Protein AF-A0A915CU91-F1 (afdb_monomer_lite)

Radius of gyration: 27.72 Å; chains: 1; bounding box: 57×70×73 Å

InterPro domains:
  IPR010480 Pepsin inhibitor-3-like repeated domain [PF06394] (15-76)
  IPR010480 Pepsin inhibitor-3-like repeated domain [PF06394] (116-147)
  IPR038412 Pepsin inhibitor-3 domain superfamily [G3DSA:3.30.1120.50] (15-126)
  IPR051901 Protease Inhibitor I33 [PTHR37969] (17-149)

Sequence (152 aa):
MKCLITAFIATVFLLVIGGNVGCVVSENSPGNASLFINSHFTKYLSEDEQSELEQYKQDLAKFKTEVKTFLEQRQKQALEARQQGRPNSFGGRANGPAEPTEVDNKTSAPLKQPQQPKKPSFCSEKATTQYVFDGCSVQGDNVYIGNNLSAN

pLDDT: mean 71.82, std 17.66, range [34.75, 92.5]

Secondary structure (DSSP, 8-state):
----------------------EEEEEEETTEEEEEETTEEEEEPPHHHHHHHHHHHHHHHHHHHHHHHHHHHHHHHHHHHHHHT----------------------PPP-PPPPPPPPPTT--HHHH-EEEETTEEEETTEEEETTEEEE-

Organism: NCBI:txid166011

Foldseek 3Di:
DDDDPPPPPPPPPQPQPPDPFWWDWDDPDVVWIFIDTSNHTDGIDDPVLVVLVVVLVVVVVVLVVLQVVLVVVVVVVVVVVVVVPDDPDDDDDDDDDDDDDDDDDDPPPPSDRRDRDDDGPVIDPLQRDWRDDDQWIDGNPFIGGNHDTDGD

Structure (mmCIF, N/CA/C/O backbone):
data_AF-A0A915CU91-F1
#
_entry.id   AF-A0A915CU91-F1
#
loop_
_atom_site.group_PDB
_atom_site.id
_atom_site.type_symbol
_atom_site.label_atom_id
_atom_site.label_alt_id
_atom_site.label_comp_id
_atom_site.label_asym_id
_atom_site.label_entity_id
_atom_site.label_seq_id
_atom_site.pdbx_PDB_ins_code
_atom_site.Cartn_x
_atom_site.Cartn_y
_atom_site.Cartn_z
_atom_site.occupancy
_atom_site.B_iso_or_equiv
_atom_site.auth_seq_id
_atom_site.auth_comp_id
_atom_site.auth_asym_id
_atom_site.auth_atom_id
_atom_site.pdbx_PDB_model_num
ATOM 1 N N . MET A 1 1 ? 24.762 -53.521 -27.006 1.00 37.50 1 MET A N 1
ATOM 2 C CA . MET A 1 1 ? 24.902 -52.814 -25.715 1.00 37.50 1 MET A CA 1
ATOM 3 C C . MET A 1 1 ? 23.614 -52.032 -25.506 1.00 37.50 1 MET A C 1
ATOM 5 O O . MET A 1 1 ? 23.269 -51.240 -26.369 1.00 37.50 1 MET A O 1
ATOM 9 N N . LYS A 1 2 ? 22.813 -52.4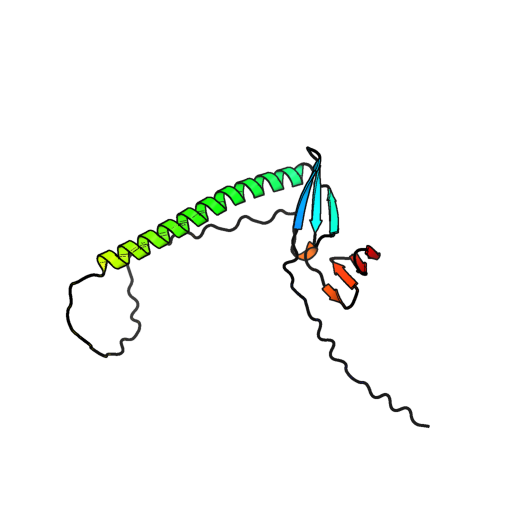06 -24.504 1.00 34.75 2 LYS A N 1
ATOM 10 C CA . LYS A 1 2 ? 21.429 -51.939 -24.313 1.00 34.75 2 LYS A CA 1
ATOM 11 C C . LYS A 1 2 ? 21.434 -50.693 -23.420 1.00 34.75 2 LYS A C 1
ATOM 13 O O . LYS A 1 2 ? 21.934 -50.769 -22.304 1.00 34.75 2 LYS A O 1
ATOM 18 N N . CYS A 1 3 ? 20.904 -49.579 -23.926 1.00 36.28 3 CYS A N 1
ATOM 19 C CA . CYS A 1 3 ? 20.651 -48.357 -23.164 1.00 36.28 3 CYS A CA 1
ATOM 20 C C . CYS A 1 3 ? 19.594 -48.628 -22.089 1.00 36.28 3 CYS A C 1
ATOM 22 O O . CYS A 1 3 ? 18.459 -48.964 -22.423 1.00 36.28 3 CYS A O 1
ATOM 24 N N . LEU A 1 4 ? 19.953 -48.451 -20.818 1.00 37.91 4 LEU A N 1
ATOM 25 C CA . LEU A 1 4 ? 18.984 -48.320 -19.736 1.00 37.91 4 LEU A CA 1
ATOM 26 C C . LEU A 1 4 ? 18.905 -46.832 -19.382 1.00 37.91 4 LEU A C 1
ATOM 28 O O . LEU A 1 4 ? 19.783 -46.293 -18.713 1.00 37.91 4 LEU A O 1
ATOM 32 N N . ILE A 1 5 ? 17.882 -46.156 -19.901 1.00 49.72 5 ILE A N 1
ATOM 33 C CA . ILE A 1 5 ? 17.529 -44.795 -19.493 1.00 49.72 5 ILE A CA 1
ATOM 34 C C . ILE A 1 5 ? 16.716 -44.946 -18.211 1.00 49.72 5 ILE A C 1
ATOM 36 O O . ILE A 1 5 ? 15.508 -45.174 -18.245 1.00 49.72 5 ILE A O 1
ATOM 40 N N . THR A 1 6 ? 17.393 -44.885 -17.069 1.00 46.97 6 THR A N 1
ATOM 41 C CA . THR A 1 6 ? 16.731 -44.801 -15.768 1.00 46.97 6 THR A CA 1
ATOM 42 C C . THR A 1 6 ? 16.224 -43.371 -15.610 1.00 46.97 6 THR A C 1
ATOM 44 O O . THR A 1 6 ? 16.966 -42.478 -15.205 1.00 46.97 6 THR A O 1
ATOM 47 N N . ALA A 1 7 ? 14.971 -43.132 -15.994 1.00 49.69 7 ALA A N 1
ATOM 48 C CA . ALA A 1 7 ? 14.297 -41.865 -15.755 1.00 49.69 7 ALA A CA 1
ATOM 49 C C . ALA A 1 7 ? 14.036 -41.714 -14.247 1.00 49.69 7 ALA A C 1
ATOM 51 O O . ALA A 1 7 ? 13.039 -42.202 -13.720 1.00 49.69 7 ALA A O 1
ATOM 52 N N . PHE A 1 8 ? 14.957 -41.056 -13.542 1.00 46.25 8 PHE A N 1
ATOM 53 C CA . PHE A 1 8 ? 14.667 -40.493 -12.230 1.00 46.25 8 PHE A CA 1
ATOM 54 C C . PHE A 1 8 ? 13.718 -39.316 -12.446 1.00 46.25 8 PHE A C 1
ATOM 56 O O . PHE A 1 8 ? 14.123 -38.245 -12.894 1.00 46.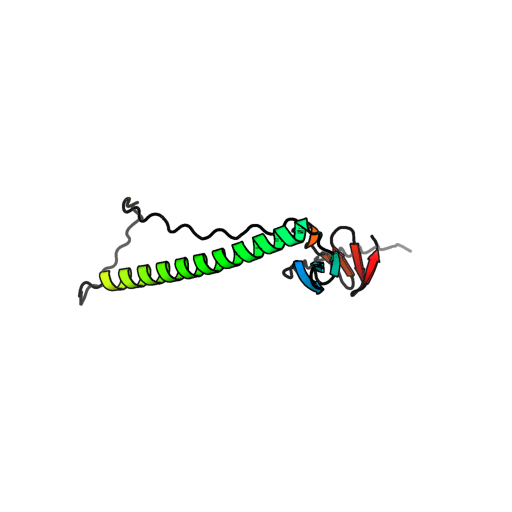25 8 PHE A O 1
ATOM 63 N N . ILE A 1 9 ? 12.437 -39.537 -12.157 1.00 53.31 9 ILE A N 1
ATOM 64 C CA . ILE A 1 9 ? 11.453 -38.467 -12.018 1.00 53.31 9 ILE A CA 1
ATOM 65 C C . ILE A 1 9 ? 11.857 -37.689 -10.763 1.00 53.31 9 ILE A C 1
ATOM 67 O O . ILE A 1 9 ? 11.468 -38.023 -9.646 1.00 53.31 9 ILE A O 1
ATOM 71 N N . ALA A 1 10 ? 12.725 -36.695 -10.940 1.00 46.91 10 ALA A N 1
ATOM 72 C CA . ALA A 1 10 ? 12.997 -35.701 -9.922 1.00 46.91 10 ALA A CA 1
ATOM 73 C C . ALA A 1 10 ? 11.752 -34.818 -9.831 1.00 46.91 10 ALA A C 1
ATOM 75 O O . ALA A 1 10 ? 11.535 -33.931 -10.655 1.00 46.91 10 ALA A O 1
ATOM 76 N N . THR A 1 11 ? 10.893 -35.110 -8.860 1.00 54.31 11 THR A N 1
ATOM 77 C CA . THR A 1 11 ? 9.807 -34.219 -8.463 1.00 54.31 11 THR A CA 1
ATOM 78 C C . THR A 1 11 ? 10.446 -32.927 -7.962 1.00 54.31 11 THR A C 1
ATOM 80 O O . THR A 1 11 ? 10.886 -32.844 -6.816 1.00 54.31 11 THR A O 1
ATOM 83 N N . VAL A 1 12 ? 10.563 -31.939 -8.849 1.00 54.12 12 VAL A N 1
ATOM 84 C CA . VAL A 1 12 ? 11.009 -30.588 -8.513 1.00 54.12 12 VAL A CA 1
ATOM 85 C C . VAL A 1 12 ? 9.951 -29.995 -7.589 1.00 54.12 12 VAL A C 1
ATOM 87 O O . VAL A 1 12 ? 8.898 -29.540 -8.031 1.00 54.12 12 VAL A O 1
ATOM 90 N N . PHE A 1 13 ? 10.208 -30.046 -6.283 1.00 48.62 13 PHE A N 1
ATOM 91 C CA . PHE A 1 13 ? 9.491 -29.230 -5.317 1.00 48.62 13 PHE A CA 1
ATOM 92 C C . PHE A 1 13 ? 9.866 -27.776 -5.603 1.00 48.62 13 PHE A C 1
ATOM 94 O O . PHE A 1 13 ? 10.921 -27.304 -5.186 1.00 48.62 13 PHE A O 1
ATOM 101 N N . LEU A 1 14 ? 9.012 -27.072 -6.347 1.00 47.53 14 LEU A N 1
ATOM 102 C CA . LEU A 1 14 ? 9.052 -25.617 -6.398 1.00 47.53 14 LEU A CA 1
ATOM 103 C C . LEU A 1 14 ? 8.737 -25.121 -4.988 1.00 47.53 14 LEU A C 1
ATOM 105 O O . LEU A 1 14 ? 7.578 -25.057 -4.576 1.00 47.53 14 LEU A O 1
ATOM 109 N N . LEU A 1 15 ? 9.783 -24.813 -4.226 1.00 48.72 15 LEU A N 1
ATOM 110 C CA . LEU A 1 15 ? 9.651 -24.017 -3.021 1.00 48.72 15 LEU A CA 1
ATOM 111 C C . LEU A 1 15 ? 9.260 -22.617 -3.483 1.00 48.72 15 LEU A C 1
ATOM 113 O O . LEU A 1 15 ? 10.108 -21.785 -3.791 1.00 48.72 15 LEU A O 1
ATOM 117 N N . VAL A 1 16 ? 7.954 -22.364 -3.561 1.00 48.88 16 VAL A N 1
ATOM 118 C CA . VAL A 1 16 ? 7.434 -21.001 -3.596 1.00 48.88 16 VAL A CA 1
ATOM 119 C C . VAL A 1 16 ? 7.795 -20.401 -2.242 1.00 48.88 16 VAL A C 1
ATOM 121 O O . VAL A 1 16 ? 7.054 -20.530 -1.268 1.00 48.88 16 VAL A O 1
ATOM 124 N N . ILE A 1 17 ? 8.987 -19.809 -2.151 1.00 52.00 17 ILE A N 1
ATOM 125 C CA . ILE A 1 17 ? 9.377 -18.978 -1.019 1.00 52.00 17 ILE A CA 1
ATOM 126 C C . ILE A 1 17 ? 8.515 -17.723 -1.137 1.00 52.00 17 ILE A C 1
ATOM 128 O O . ILE A 1 17 ? 8.901 -16.724 -1.734 1.00 52.00 17 ILE A O 1
ATOM 132 N N . GLY A 1 18 ? 7.296 -17.819 -0.608 1.00 46.62 18 GLY A N 1
ATOM 133 C CA . GLY A 1 18 ? 6.361 -16.718 -0.444 1.00 46.62 18 GLY A CA 1
ATOM 134 C C . GLY A 1 18 ? 6.859 -15.774 0.642 1.00 46.62 18 GLY A C 1
ATOM 135 O O . GLY A 1 18 ? 6.243 -15.649 1.698 1.00 46.62 18 GLY A O 1
ATOM 136 N N . GLY A 1 19 ? 8.003 -15.129 0.412 1.00 49.66 19 GLY A N 1
ATOM 137 C CA . GLY A 1 19 ? 8.308 -13.883 1.099 1.00 49.66 19 GLY A CA 1
ATOM 138 C C . GLY A 1 19 ? 7.219 -12.877 0.738 1.00 49.66 19 GLY A C 1
ATOM 139 O O . GLY A 1 19 ? 6.722 -12.894 -0.386 1.00 49.66 19 GLY A O 1
ATOM 140 N N . ASN A 1 20 ? 6.807 -12.029 1.684 1.00 51.88 20 ASN A N 1
ATOM 141 C CA . ASN A 1 20 ? 5.905 -10.915 1.392 1.00 51.88 20 ASN A CA 1
ATOM 142 C C . ASN A 1 20 ? 6.603 -9.959 0.414 1.00 51.88 20 ASN A C 1
ATOM 144 O O . ASN A 1 20 ? 7.297 -9.024 0.804 1.00 51.88 20 ASN A O 1
ATOM 148 N N . VAL A 1 21 ? 6.437 -10.260 -0.863 1.00 66.25 21 VAL A N 1
ATOM 149 C CA . VAL A 1 21 ? 6.814 -9.466 -2.015 1.00 66.25 21 VAL A CA 1
ATOM 150 C C . VAL A 1 21 ? 5.969 -8.197 -2.014 1.00 66.25 21 VAL A C 1
ATOM 152 O O . VAL A 1 21 ? 4.738 -8.247 -2.001 1.00 66.25 21 VAL A O 1
ATOM 155 N N . GLY A 1 22 ? 6.631 -7.048 -1.910 1.00 73.75 22 GLY A N 1
ATOM 156 C CA . GLY A 1 22 ? 5.993 -5.768 -1.625 1.00 73.75 22 GLY A CA 1
ATOM 157 C C . GLY A 1 22 ? 6.447 -4.669 -2.571 1.00 73.75 22 GLY A C 1
ATOM 158 O O . GLY A 1 22 ? 7.532 -4.730 -3.155 1.00 73.75 22 GLY A O 1
ATOM 159 N N . CYS A 1 23 ? 5.606 -3.645 -2.693 1.00 85.69 23 CYS A N 1
ATOM 160 C CA . CYS A 1 23 ? 5.962 -2.404 -3.363 1.00 85.69 23 CYS A CA 1
ATOM 161 C C . CYS A 1 23 ? 6.471 -1.402 -2.331 1.00 85.69 23 CYS A C 1
ATOM 163 O O . CYS A 1 23 ? 5.811 -1.150 -1.321 1.00 85.69 23 CYS A O 1
ATOM 165 N N . VAL A 1 24 ? 7.623 -0.810 -2.606 1.00 87.50 24 VAL A N 1
ATOM 166 C CA . VAL A 1 24 ? 8.229 0.242 -1.798 1.00 87.50 24 VAL A CA 1
ATOM 167 C C . VAL A 1 24 ? 8.329 1.484 -2.663 1.00 87.50 24 VAL A C 1
ATOM 169 O O . VAL A 1 24 ? 8.859 1.439 -3.771 1.00 87.50 24 VAL A O 1
ATOM 172 N N . VAL A 1 25 ? 7.809 2.597 -2.158 1.00 89.31 25 VAL A N 1
ATOM 173 C CA . VAL A 1 25 ? 7.971 3.900 -2.798 1.00 89.31 25 VAL A CA 1
ATOM 174 C C . VAL A 1 25 ? 9.046 4.673 -2.048 1.00 89.31 25 VAL A C 1
ATOM 176 O O . VAL A 1 25 ? 8.953 4.822 -0.832 1.00 89.31 25 VAL A O 1
ATOM 179 N N . SER A 1 26 ? 10.056 5.150 -2.772 1.00 88.12 26 SER A N 1
ATOM 180 C CA . SER A 1 26 ? 11.121 6.000 -2.236 1.00 88.12 26 SER A CA 1
ATOM 181 C C . SER A 1 26 ? 11.091 7.360 -2.918 1.00 88.12 26 SER A C 1
ATOM 183 O O . SER A 1 26 ? 11.178 7.446 -4.143 1.00 88.12 26 SER A O 1
ATOM 185 N N . GLU A 1 27 ? 10.986 8.428 -2.136 1.00 86.38 27 GLU A N 1
ATOM 186 C CA . GLU A 1 27 ? 11.104 9.803 -2.623 1.00 86.38 27 GLU A CA 1
ATOM 187 C C . GLU A 1 27 ? 12.592 10.147 -2.755 1.00 86.38 27 GLU A C 1
ATOM 189 O O . GLU A 1 27 ? 13.295 10.318 -1.762 1.00 86.38 27 GLU A O 1
ATOM 194 N N . ASN A 1 28 ? 13.093 10.200 -3.991 1.00 78.44 28 ASN A N 1
ATOM 195 C CA . ASN A 1 28 ? 14.510 10.469 -4.260 1.00 78.44 28 ASN A CA 1
ATOM 196 C C . ASN A 1 28 ? 14.782 11.968 -4.460 1.00 78.44 28 ASN A C 1
ATOM 198 O O . ASN A 1 28 ? 15.912 12.431 -4.315 1.00 78.44 28 ASN A O 1
ATOM 202 N N . SER A 1 29 ? 13.760 12.740 -4.827 1.00 74.31 29 SER A N 1
ATOM 203 C CA . SER A 1 29 ? 13.819 14.193 -4.997 1.00 74.31 29 SER A CA 1
ATOM 204 C C . SER A 1 29 ? 12.422 14.792 -4.815 1.00 74.31 29 SER A C 1
ATOM 206 O O . SER A 1 29 ? 11.435 14.084 -5.029 1.00 74.31 29 SER A O 1
ATOM 208 N N . PRO A 1 30 ? 12.304 16.077 -4.435 1.00 72.62 30 PRO A N 1
ATOM 209 C CA . PRO A 1 30 ? 11.008 16.742 -4.335 1.00 72.62 30 PRO A CA 1
ATOM 210 C C . PRO A 1 30 ? 10.277 16.672 -5.684 1.00 72.62 30 PRO A C 1
ATOM 212 O O . PRO A 1 30 ? 10.790 17.145 -6.695 1.00 72.62 30 PRO A O 1
ATOM 215 N N . GLY A 1 31 ? 9.104 16.032 -5.698 1.00 69.88 31 GLY A N 1
ATOM 216 C CA . GLY A 1 31 ? 8.300 15.801 -6.906 1.00 69.88 31 GLY A CA 1
ATOM 217 C C . GLY A 1 31 ? 8.680 14.566 -7.736 1.00 69.88 31 GLY A C 1
ATOM 218 O O . GLY A 1 31 ? 8.086 14.343 -8.788 1.00 69.88 31 GLY A O 1
ATOM 219 N N . ASN A 1 32 ? 9.644 13.745 -7.296 1.00 80.62 32 ASN A N 1
ATOM 220 C CA . ASN A 1 32 ? 9.997 12.501 -7.981 1.00 80.62 32 ASN A CA 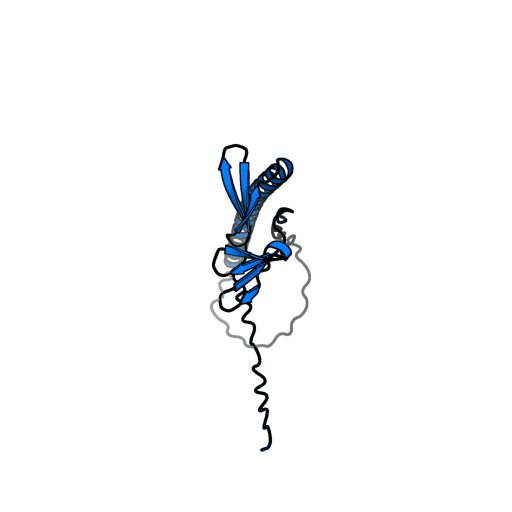1
ATOM 221 C C . ASN A 1 32 ? 10.116 11.314 -7.010 1.00 80.62 32 ASN A C 1
ATOM 223 O O . ASN A 1 32 ? 11.130 11.114 -6.328 1.00 80.62 32 ASN A O 1
ATOM 227 N N . ALA A 1 33 ? 9.061 10.501 -6.996 1.00 86.75 33 ALA A N 1
ATOM 228 C CA . ALA A 1 33 ? 9.002 9.249 -6.262 1.00 86.75 33 ALA A CA 1
ATOM 229 C C . ALA A 1 33 ? 9.309 8.055 -7.183 1.00 86.75 33 ALA A C 1
ATOM 231 O O . ALA A 1 33 ? 8.823 7.958 -8.307 1.00 86.75 33 ALA A O 1
ATOM 232 N N . SER A 1 34 ? 10.131 7.126 -6.702 1.00 89.75 34 SER A N 1
ATOM 233 C CA . SER A 1 34 ? 10.538 5.907 -7.406 1.00 89.75 34 SER A CA 1
ATOM 234 C C . SER A 1 34 ? 9.835 4.689 -6.825 1.00 89.75 34 SER A C 1
ATOM 236 O O . SER A 1 34 ? 9.827 4.494 -5.608 1.00 89.75 34 SER A O 1
ATOM 238 N N . LEU A 1 35 ? 9.270 3.865 -7.704 1.00 88.94 35 LEU A N 1
ATOM 239 C CA . LEU A 1 35 ? 8.609 2.616 -7.356 1.00 88.94 35 LEU A CA 1
ATOM 240 C C . LEU A 1 35 ? 9.594 1.453 -7.460 1.00 88.94 35 LEU A C 1
ATOM 242 O O . LEU A 1 35 ? 10.156 1.181 -8.526 1.00 88.94 35 LEU A O 1
ATOM 246 N N . PHE A 1 36 ? 9.738 0.737 -6.353 1.00 86.94 36 PHE A N 1
ATOM 247 C CA . PHE A 1 36 ? 10.482 -0.505 -6.259 1.00 86.94 36 PHE A CA 1
ATOM 248 C C . PHE A 1 36 ? 9.514 -1.645 -5.989 1.00 86.94 36 PHE A C 1
ATOM 250 O O . PHE A 1 36 ? 8.716 -1.574 -5.056 1.00 86.94 36 PHE A O 1
ATOM 257 N N . ILE A 1 37 ? 9.594 -2.710 -6.773 1.00 85.88 37 ILE A N 1
ATOM 258 C CA . ILE A 1 37 ? 8.803 -3.918 -6.558 1.00 85.88 37 ILE A CA 1
ATOM 259 C C . ILE A 1 37 ? 9.792 -5.054 -6.353 1.00 85.88 37 ILE A C 1
ATOM 261 O O . ILE A 1 37 ? 10.665 -5.262 -7.190 1.00 85.88 37 ILE A O 1
ATOM 265 N N . ASN A 1 38 ? 9.701 -5.751 -5.220 1.00 79.38 38 ASN A N 1
ATOM 266 C CA . ASN A 1 38 ? 10.636 -6.826 -4.850 1.00 79.38 38 ASN A CA 1
ATOM 267 C C . ASN A 1 38 ? 12.105 -6.385 -4.872 1.00 79.38 38 ASN A C 1
ATOM 269 O O . ASN A 1 38 ? 12.985 -7.125 -5.295 1.00 79.38 38 ASN A O 1
ATOM 273 N N . SER A 1 39 ? 12.359 -5.156 -4.413 1.00 78.69 39 SER A N 1
ATOM 274 C CA . SER A 1 39 ? 13.683 -4.513 -4.401 1.00 78.69 39 SER A CA 1
ATOM 275 C C . SER A 1 39 ? 14.252 -4.155 -5.781 1.00 78.69 39 SER A C 1
ATOM 277 O O . SER A 1 39 ? 15.381 -3.672 -5.859 1.00 78.69 39 SER A O 1
ATOM 279 N N . HIS A 1 40 ? 13.479 -4.308 -6.860 1.00 79.06 40 HIS A N 1
ATOM 280 C CA . HIS A 1 40 ? 13.861 -3.866 -8.198 1.00 79.06 40 HIS A CA 1
ATOM 281 C C . HIS A 1 40 ? 13.201 -2.538 -8.549 1.00 79.06 40 HIS A C 1
ATOM 283 O O . HIS A 1 40 ? 11.985 -2.376 -8.415 1.00 79.06 40 HIS A O 1
ATOM 289 N N . PHE A 1 41 ? 14.005 -1.587 -9.031 1.00 85.38 41 PHE A N 1
ATOM 290 C CA . PHE A 1 41 ? 13.478 -0.355 -9.605 1.00 85.38 41 PHE A CA 1
ATOM 291 C C . PHE A 1 41 ? 12.590 -0.702 -10.800 1.00 85.38 41 PHE A C 1
ATOM 293 O O . PHE A 1 41 ? 13.027 -1.381 -11.726 1.00 85.38 41 PHE A O 1
ATOM 300 N N . THR A 1 42 ? 11.342 -0.247 -10.756 1.00 83.44 42 THR A N 1
ATOM 301 C CA . THR A 1 42 ? 10.371 -0.483 -11.826 1.00 83.44 42 THR A CA 1
ATOM 302 C C . THR A 1 42 ? 10.212 0.766 -12.679 1.00 83.44 42 THR A C 1
ATOM 304 O O . THR A 1 42 ? 10.402 0.718 -13.890 1.00 83.44 42 THR A O 1
ATOM 307 N N . LYS A 1 43 ? 9.864 1.893 -12.051 1.00 87.62 43 LYS A N 1
ATOM 308 C CA . LYS A 1 43 ? 9.659 3.173 -12.733 1.00 87.62 43 LYS A CA 1
ATOM 309 C C . LYS A 1 43 ? 9.624 4.341 -11.751 1.00 87.62 43 LYS A C 1
ATOM 311 O O . LYS A 1 43 ? 9.513 4.148 -10.540 1.00 87.62 43 LYS A O 1
ATOM 316 N N . TYR A 1 44 ? 9.639 5.551 -12.296 1.00 89.12 44 TYR A N 1
ATOM 317 C CA . TYR A 1 44 ? 9.221 6.754 -11.583 1.00 89.12 44 TYR A CA 1
ATOM 318 C C . TYR A 1 44 ? 7.692 6.872 -11.591 1.00 89.12 44 TYR A C 1
ATOM 320 O O . TYR A 1 44 ? 7.040 6.478 -12.560 1.00 89.12 44 TYR A O 1
ATOM 328 N N . LEU A 1 45 ? 7.128 7.381 -10.499 1.00 88.25 45 LEU A N 1
ATOM 329 C CA . LEU A 1 45 ? 5.696 7.628 -10.352 1.00 88.25 45 LEU A CA 1
ATOM 330 C C . LEU A 1 45 ? 5.323 8.926 -11.068 1.00 88.25 45 LEU A C 1
ATOM 332 O O . LEU A 1 45 ? 5.945 9.968 -10.845 1.00 88.25 45 LEU A O 1
ATOM 336 N N . SER A 1 46 ? 4.294 8.853 -11.907 1.00 89.19 46 SER A N 1
ATOM 337 C CA . SER A 1 46 ? 3.679 10.033 -12.529 1.00 89.19 46 SER A CA 1
ATOM 338 C C . SER A 1 46 ? 2.948 10.901 -11.496 1.00 89.19 46 SER A C 1
ATOM 340 O O . SER A 1 46 ? 2.687 10.450 -10.383 1.00 89.19 46 SER A O 1
ATOM 342 N N . GLU A 1 47 ? 2.606 12.144 -11.845 1.00 87.88 47 GLU A N 1
ATOM 343 C CA . GLU A 1 47 ? 1.882 13.057 -10.941 1.00 87.88 47 GLU A CA 1
ATOM 344 C C . GLU A 1 47 ? 0.546 12.466 -10.456 1.00 87.88 47 GLU A C 1
ATOM 346 O O . GLU A 1 47 ? 0.221 12.562 -9.271 1.00 87.88 47 GLU A O 1
ATOM 351 N N . ASP A 1 48 ? -0.177 11.769 -11.338 1.00 88.38 48 ASP A N 1
ATOM 352 C CA . ASP A 1 48 ? -1.426 11.081 -10.995 1.00 88.38 48 ASP A CA 1
ATOM 353 C C . ASP A 1 48 ? -1.191 9.984 -9.944 1.00 88.38 48 ASP A C 1
ATOM 355 O O . ASP A 1 48 ? -1.894 9.906 -8.936 1.00 88.38 48 ASP A O 1
ATOM 359 N N . GLU A 1 49 ? -0.144 9.176 -10.120 1.00 88.19 49 GLU A N 1
ATOM 360 C CA . GLU A 1 49 ? 0.206 8.104 -9.181 1.00 88.19 49 GLU A CA 1
ATOM 361 C C . GLU A 1 49 ? 0.750 8.639 -7.850 1.00 88.19 49 GLU A C 1
ATOM 363 O O . GLU A 1 49 ? 0.541 8.030 -6.799 1.00 88.19 49 GLU A O 1
ATOM 368 N N . GLN A 1 50 ? 1.429 9.789 -7.872 1.00 88.31 50 GLN A N 1
ATOM 369 C CA . GLN A 1 50 ? 1.834 10.497 -6.658 1.00 88.31 50 GLN A CA 1
ATOM 370 C C . GLN A 1 50 ? 0.604 10.999 -5.887 1.00 88.31 50 GLN A C 1
ATOM 372 O O . GLN A 1 50 ? 0.551 10.867 -4.665 1.00 88.31 50 GLN A O 1
ATOM 377 N N . SER A 1 51 ? -0.420 11.492 -6.588 1.00 89.31 51 SER A N 1
ATOM 378 C CA . SER A 1 51 ? -1.695 11.884 -5.978 1.00 89.31 51 SER A CA 1
ATOM 379 C C . SER A 1 51 ? -2.433 10.683 -5.370 1.00 89.31 51 SER A C 1
ATOM 381 O O . SER A 1 51 ? -2.897 10.757 -4.229 1.00 89.31 51 SER A O 1
ATOM 383 N N . GLU A 1 52 ? -2.474 9.539 -6.069 1.00 89.88 52 GLU A N 1
ATOM 384 C CA . GLU A 1 52 ? -3.014 8.284 -5.517 1.00 89.88 52 GLU A CA 1
ATOM 385 C C . GLU A 1 52 ? -2.267 7.848 -4.247 1.00 89.88 52 GLU A C 1
ATOM 387 O O . GLU A 1 52 ? -2.883 7.401 -3.274 1.00 89.88 52 GLU A O 1
ATOM 392 N N . LEU A 1 53 ? -0.938 7.996 -4.226 1.00 88.56 53 LEU A N 1
ATOM 393 C CA . LEU A 1 53 ? -0.122 7.669 -3.061 1.00 88.56 53 LEU A CA 1
ATOM 394 C C . LEU A 1 53 ? -0.445 8.570 -1.863 1.00 88.56 53 LEU A C 1
ATOM 396 O O . LEU A 1 53 ? -0.554 8.069 -0.742 1.00 88.56 53 LEU A O 1
ATOM 400 N N . GLU A 1 54 ? -0.622 9.872 -2.077 1.00 89.44 54 GLU A N 1
ATOM 401 C CA . GLU A 1 54 ? -0.999 10.803 -1.009 1.00 89.44 54 GLU A CA 1
ATOM 402 C C . GLU A 1 54 ? -2.390 10.496 -0.444 1.00 89.44 54 GLU A C 1
ATOM 404 O O . GLU A 1 54 ? -2.576 10.478 0.777 1.00 89.44 54 GLU A O 1
ATOM 409 N N . GLN A 1 55 ? -3.354 10.154 -1.301 1.00 90.81 55 GLN A N 1
ATOM 410 C CA . GLN A 1 55 ? -4.673 9.696 -0.856 1.00 90.81 55 GLN A CA 1
ATOM 411 C C . GLN A 1 55 ? -4.558 8.426 -0.005 1.00 90.81 55 GLN A C 1
ATOM 413 O O . GLN A 1 55 ? -5.098 8.357 1.101 1.00 90.81 55 GLN A O 1
ATOM 418 N N . TYR A 1 56 ? -3.769 7.453 -0.460 1.00 89.88 56 TYR A N 1
ATOM 419 C CA . TYR A 1 56 ? -3.532 6.222 0.286 1.00 89.88 56 TYR A CA 1
ATOM 420 C C . TYR A 1 56 ? -2.843 6.473 1.641 1.00 89.88 56 TYR A C 1
ATOM 422 O O . TYR A 1 56 ? -3.222 5.868 2.648 1.00 89.88 56 TYR A O 1
ATOM 430 N N . LYS A 1 57 ? -1.878 7.404 1.718 1.00 89.62 57 LYS A N 1
ATOM 431 C CA . LYS A 1 57 ? -1.244 7.828 2.983 1.00 89.62 57 LYS A CA 1
ATOM 432 C C . LYS A 1 57 ? -2.281 8.404 3.959 1.00 89.62 57 LYS A C 1
ATOM 434 O O . LYS A 1 57 ? -2.269 8.049 5.142 1.00 89.62 57 LYS A O 1
ATOM 439 N N . GLN A 1 58 ? -3.192 9.252 3.479 1.00 91.81 58 GLN A N 1
ATOM 440 C CA . GLN A 1 58 ? -4.262 9.826 4.303 1.00 91.81 58 GLN A CA 1
ATOM 441 C C . GLN A 1 58 ? -5.234 8.757 4.808 1.00 91.81 58 GLN A C 1
ATOM 443 O O . GLN A 1 58 ? -5.585 8.741 5.991 1.00 91.81 58 GLN A O 1
ATOM 448 N N . ASP A 1 59 ? -5.637 7.833 3.942 1.00 90.25 59 ASP A N 1
ATOM 449 C CA . ASP A 1 59 ? -6.554 6.760 4.314 1.00 90.25 59 ASP A CA 1
ATOM 450 C C . ASP A 1 59 ? -5.911 5.767 5.286 1.00 90.25 59 ASP A C 1
ATOM 452 O O . ASP A 1 59 ? -6.571 5.301 6.214 1.00 90.25 59 ASP A O 1
ATOM 456 N N . LEU A 1 60 ? -4.601 5.521 5.184 1.00 89.38 60 LEU A N 1
ATOM 457 C CA . LEU A 1 60 ? -3.860 4.762 6.193 1.00 89.38 60 LEU A CA 1
ATOM 458 C C . LEU A 1 60 ? -3.842 5.455 7.559 1.00 89.38 60 LEU A C 1
ATOM 460 O O . LEU A 1 60 ? -3.933 4.779 8.586 1.00 89.38 60 LEU A O 1
ATOM 464 N N . ALA A 1 61 ? -3.715 6.783 7.601 1.00 91.56 61 ALA A N 1
ATOM 465 C CA . ALA A 1 61 ? -3.749 7.532 8.857 1.00 91.56 61 ALA A CA 1
ATOM 466 C C . ALA A 1 61 ? -5.129 7.440 9.530 1.00 91.56 61 ALA A C 1
ATOM 468 O O . ALA A 1 61 ? -5.217 7.189 10.738 1.00 91.56 61 ALA A O 1
ATOM 469 N N . LYS A 1 62 ? -6.205 7.564 8.741 1.00 92.25 62 LYS A N 1
ATOM 470 C CA . LYS A 1 62 ? -7.581 7.357 9.215 1.00 92.25 62 LYS A CA 1
ATOM 471 C C . LYS A 1 62 ? -7.777 5.927 9.707 1.00 92.25 62 LYS A C 1
ATOM 473 O O . LYS A 1 62 ? -8.155 5.732 10.857 1.00 92.25 62 LYS A O 1
ATOM 478 N N . PHE A 1 63 ? -7.400 4.938 8.899 1.00 91.94 63 PHE A N 1
ATOM 479 C CA . PHE A 1 63 ? -7.531 3.521 9.231 1.00 91.94 63 PHE A CA 1
ATOM 480 C C . PHE A 1 63 ? -6.808 3.155 10.533 1.00 91.94 63 PHE A C 1
ATOM 482 O O . PHE A 1 63 ? -7.394 2.525 11.408 1.00 91.94 63 PHE A O 1
ATOM 489 N N . LYS A 1 64 ? -5.555 3.594 10.724 1.00 90.44 64 LYS A N 1
ATOM 490 C CA . LYS A 1 64 ? -4.809 3.366 11.979 1.00 90.44 64 LYS A CA 1
ATOM 491 C C . LYS A 1 64 ? -5.540 3.938 13.193 1.00 90.44 64 LYS A C 1
ATOM 493 O O . LYS A 1 64 ? -5.547 3.318 14.257 1.00 90.44 64 LYS A O 1
ATOM 498 N N . THR A 1 65 ? -6.148 5.108 13.028 1.00 92.50 65 THR A N 1
ATOM 499 C CA . THR A 1 65 ? -6.917 5.772 14.084 1.00 92.50 65 THR A CA 1
ATOM 500 C C . THR A 1 65 ? -8.196 4.994 14.389 1.00 92.50 65 THR A C 1
ATOM 502 O O . THR A 1 65 ? -8.442 4.667 15.547 1.00 92.50 65 THR A O 1
ATOM 505 N N . GLU A 1 66 ? -8.953 4.601 13.364 1.00 90.38 66 GLU A N 1
ATOM 506 C CA . GLU A 1 66 ? -10.168 3.792 13.509 1.00 90.38 66 GLU A CA 1
ATOM 507 C C . GLU A 1 66 ? -9.887 2.425 14.146 1.00 90.38 66 GLU A C 1
ATOM 509 O O . GLU A 1 66 ? -10.611 2.012 15.050 1.00 90.38 66 GLU A O 1
ATOM 514 N N . VAL A 1 67 ? -8.806 1.745 13.746 1.00 91.75 67 VAL A N 1
ATOM 515 C CA . VAL A 1 67 ? -8.357 0.484 14.360 1.00 91.75 67 VAL A CA 1
ATOM 516 C C . VAL A 1 67 ? -8.053 0.683 15.838 1.00 91.75 67 VAL A C 1
ATOM 518 O O . VAL A 1 67 ? -8.505 -0.108 16.666 1.00 91.75 67 VAL A O 1
ATOM 521 N N . LYS A 1 68 ? -7.323 1.745 16.195 1.00 91.62 68 LYS A N 1
ATOM 522 C CA . LYS A 1 68 ? -7.011 2.043 17.595 1.00 91.62 68 LYS A CA 1
ATOM 523 C C . LYS A 1 68 ? -8.289 2.264 18.407 1.00 91.62 68 LYS A C 1
ATOM 525 O O . LYS A 1 68 ? -8.464 1.630 19.445 1.00 91.62 68 LYS A O 1
ATOM 530 N N . THR A 1 69 ? -9.210 3.089 17.910 1.00 92.12 69 THR A N 1
ATOM 531 C CA . THR A 1 69 ? -10.494 3.351 18.574 1.00 92.12 69 THR A CA 1
ATOM 532 C C . THR A 1 69 ? -11.345 2.087 18.699 1.00 92.12 69 THR A C 1
ATOM 534 O O . THR A 1 69 ? -11.916 1.835 19.760 1.00 92.12 69 THR A O 1
ATOM 537 N N . PHE A 1 70 ? -11.394 1.254 17.657 1.00 91.06 70 PHE A N 1
ATOM 538 C CA . PHE A 1 70 ? -12.113 -0.020 17.669 1.00 91.06 70 PHE A CA 1
ATOM 539 C C . PHE A 1 70 ? -11.556 -0.980 18.731 1.00 91.06 70 PHE A C 1
ATOM 541 O O . PHE A 1 70 ? -12.322 -1.596 19.476 1.00 91.06 70 PHE A O 1
ATOM 548 N N . LEU A 1 71 ? -10.227 -1.088 18.839 1.00 90.69 71 LEU A N 1
ATOM 549 C CA . LEU A 1 71 ? -9.571 -1.922 19.847 1.00 90.69 71 LEU A CA 1
ATOM 550 C C . LEU A 1 71 ? -9.824 -1.403 21.269 1.00 90.69 71 LEU A C 1
ATOM 552 O O . LEU A 1 71 ? -10.139 -2.197 22.154 1.00 90.69 71 LEU A O 1
ATOM 556 N N . GLU A 1 72 ? -9.760 -0.090 21.490 1.00 90.44 72 GLU A N 1
ATOM 557 C CA . GLU A 1 72 ? -10.063 0.521 22.791 1.00 90.44 72 GLU A CA 1
ATOM 558 C C . GLU A 1 72 ? -11.528 0.304 23.204 1.00 90.44 72 GLU A C 1
ATOM 560 O O . GLU A 1 72 ? -11.807 -0.037 24.355 1.00 90.44 72 GLU A O 1
ATOM 565 N N . GLN A 1 73 ? -12.478 0.447 22.275 1.00 89.75 73 GLN A N 1
ATOM 566 C CA . GLN A 1 73 ? -13.898 0.185 22.535 1.00 89.75 73 GLN A CA 1
ATOM 567 C C . GLN A 1 73 ? -14.150 -1.285 22.882 1.00 89.75 73 GLN A C 1
ATOM 569 O O . GLN A 1 73 ? -14.832 -1.577 23.866 1.00 89.75 73 GLN A O 1
ATOM 574 N N . ARG A 1 74 ? -13.547 -2.214 22.130 1.00 88.31 74 ARG A N 1
ATOM 575 C CA . ARG A 1 74 ? -13.589 -3.657 22.419 1.00 88.31 74 ARG A CA 1
ATOM 576 C C . ARG A 1 74 ? -13.048 -3.976 23.813 1.00 88.31 74 ARG A C 1
ATOM 578 O O . ARG A 1 74 ? -13.642 -4.778 24.531 1.00 88.31 74 ARG A O 1
ATOM 585 N N . GLN A 1 75 ? -11.944 -3.344 24.210 1.00 88.81 75 GLN A N 1
ATOM 586 C CA . GLN A 1 75 ? -11.353 -3.530 25.536 1.00 88.81 75 GLN A CA 1
ATOM 587 C C . GLN A 1 75 ? -12.260 -3.004 26.656 1.00 88.81 75 GLN A C 1
ATOM 589 O O . GLN A 1 75 ? -12.453 -3.701 27.653 1.00 88.81 75 GLN A O 1
ATOM 594 N N . LYS A 1 76 ? -12.858 -1.816 26.490 1.00 89.19 76 LYS A N 1
ATOM 595 C CA . LYS A 1 76 ? -13.792 -1.237 27.473 1.00 89.19 76 LYS A CA 1
ATOM 596 C C . LYS A 1 76 ? -15.042 -2.095 27.649 1.00 89.19 76 LYS A C 1
ATOM 598 O O . LYS A 1 76 ? -15.381 -2.424 28.780 1.00 89.19 76 LYS A O 1
ATOM 603 N N . GLN A 1 77 ? -15.651 -2.552 26.554 1.00 86.31 77 GLN A N 1
ATOM 604 C CA . GLN A 1 77 ? -16.808 -3.455 26.604 1.00 86.31 77 GLN A CA 1
ATOM 605 C C . GLN A 1 77 ? -16.482 -4.768 27.330 1.00 86.31 77 GLN A C 1
ATOM 607 O O . GLN A 1 77 ? -17.267 -5.239 28.151 1.00 86.31 77 GLN A O 1
ATOM 612 N N . ALA A 1 78 ? -15.300 -5.346 27.082 1.00 85.00 78 ALA A N 1
ATOM 613 C CA . ALA A 1 78 ? -14.858 -6.552 27.780 1.00 85.00 78 ALA A CA 1
ATOM 614 C C . ALA A 1 78 ? -14.636 -6.316 29.286 1.00 85.00 78 ALA A C 1
ATOM 616 O O . ALA A 1 78 ? -14.899 -7.204 30.099 1.00 85.00 78 ALA A O 1
ATOM 617 N N . LEU A 1 79 ? -14.163 -5.127 29.672 1.00 85.19 79 LEU A N 1
ATOM 618 C CA . LEU A 1 79 ? -13.988 -4.747 31.072 1.00 85.19 79 LEU A CA 1
ATOM 619 C C . LEU A 1 79 ? -15.335 -4.514 31.773 1.00 85.19 79 LEU A C 1
ATOM 621 O O . LEU A 1 79 ? -15.537 -5.012 32.878 1.00 85.19 79 LEU A O 1
ATOM 625 N N . GLU A 1 80 ? -16.262 -3.806 31.133 1.00 84.12 80 GLU A N 1
ATOM 626 C CA . GLU A 1 80 ? -17.607 -3.538 31.657 1.00 84.12 80 GLU A CA 1
ATOM 627 C C . GLU A 1 80 ? -18.409 -4.833 31.836 1.00 84.12 80 GLU A C 1
ATOM 629 O O . GLU A 1 80 ? -19.008 -5.044 32.891 1.00 84.12 80 GLU A O 1
ATOM 634 N N . ALA A 1 81 ? -18.331 -5.760 30.874 1.00 79.19 81 ALA A N 1
ATOM 635 C CA . ALA A 1 81 ? -18.942 -7.084 30.991 1.00 79.19 81 ALA A CA 1
ATOM 636 C C . ALA A 1 81 ? -18.393 -7.882 32.191 1.00 79.19 81 ALA A C 1
ATOM 638 O O . ALA A 1 81 ? -19.140 -8.584 32.871 1.00 79.19 81 ALA A O 1
ATOM 639 N N . ARG A 1 82 ? -17.097 -7.739 32.511 1.00 74.56 82 ARG A N 1
ATOM 640 C CA . ARG A 1 82 ? -16.488 -8.353 33.707 1.00 74.56 82 ARG A CA 1
ATOM 641 C C . ARG A 1 82 ? -16.939 -7.698 35.012 1.00 74.56 82 ARG A C 1
ATOM 643 O O . ARG A 1 82 ? -17.013 -8.382 36.029 1.00 74.56 82 ARG A O 1
ATOM 650 N N . GLN A 1 83 ? -17.226 -6.397 35.004 1.00 69.31 83 GLN A N 1
ATOM 651 C CA . GLN A 1 83 ? -17.712 -5.681 36.188 1.00 69.31 83 GLN A CA 1
ATOM 652 C C . GLN A 1 83 ? -19.191 -5.970 36.469 1.00 69.31 83 GLN A C 1
ATOM 654 O O . GLN A 1 83 ? -19.573 -6.114 37.627 1.00 69.31 83 GLN A O 1
ATOM 659 N N . GLN A 1 84 ? -20.009 -6.127 35.425 1.00 62.59 84 GLN A N 1
ATOM 660 C CA . GLN A 1 84 ? -21.434 -6.457 35.548 1.00 62.59 84 GLN A CA 1
ATOM 661 C C . GLN A 1 84 ? -21.688 -7.948 35.850 1.00 62.59 84 GLN A C 1
ATOM 663 O O . GLN A 1 84 ? -22.764 -8.307 36.317 1.00 62.59 84 GLN A O 1
ATOM 668 N N . GLY A 1 85 ? -20.686 -8.812 35.649 1.00 53.81 85 GLY A N 1
ATOM 669 C CA . GLY A 1 85 ? -20.739 -10.253 35.920 1.00 53.81 85 GLY A CA 1
ATOM 670 C C . GLY A 1 85 ? -20.350 -10.693 37.339 1.00 53.81 85 GLY A C 1
ATOM 671 O O . GLY A 1 85 ? -20.029 -11.864 37.524 1.00 53.81 85 GLY A O 1
ATOM 672 N N . ARG A 1 86 ? -20.346 -9.807 38.346 1.00 50.88 86 ARG A N 1
ATOM 673 C CA . ARG A 1 86 ? -20.151 -10.197 39.758 1.00 50.88 86 ARG A CA 1
ATOM 674 C C . ARG A 1 86 ? -21.469 -10.195 40.546 1.00 50.88 86 ARG A C 1
ATOM 676 O O . ARG A 1 86 ? -21.720 -9.246 41.287 1.00 50.88 86 ARG A O 1
ATOM 683 N N . PRO A 1 87 ? -22.285 -11.262 40.506 1.00 47.66 87 PRO A N 1
ATOM 684 C CA . PRO A 1 87 ? -23.026 -11.637 41.693 1.00 47.66 87 PRO A CA 1
ATOM 685 C C . PRO A 1 87 ? -22.030 -12.274 42.669 1.00 47.66 87 PRO A C 1
ATOM 687 O O . PRO A 1 87 ? -21.276 -13.183 42.318 1.00 47.66 87 PRO A O 1
ATOM 690 N N . ASN A 1 88 ? -22.012 -11.797 43.909 1.00 55.03 88 ASN A N 1
ATOM 691 C CA . ASN A 1 88 ? -21.461 -12.573 45.011 1.00 55.03 88 ASN A CA 1
ATOM 692 C C . ASN A 1 88 ? -22.167 -13.939 45.014 1.00 55.03 88 ASN A C 1
ATOM 694 O O . ASN A 1 88 ? -23.329 -14.023 45.400 1.00 55.03 88 ASN A O 1
ATOM 698 N N . SER A 1 89 ? -21.499 -15.004 44.576 1.00 47.28 89 SER A N 1
ATOM 699 C CA . SER A 1 89 ? -21.981 -16.363 44.806 1.00 47.28 89 SER A CA 1
ATOM 700 C C . SER A 1 89 ? -20.814 -17.241 45.219 1.00 47.28 89 SER A C 1
ATOM 702 O O . SER A 1 89 ? -20.072 -17.815 44.424 1.00 47.28 89 SER A O 1
ATOM 704 N N . PHE A 1 90 ? -20.618 -17.248 46.531 1.00 50.81 90 PHE A N 1
ATOM 705 C CA . PHE A 1 90 ? -19.891 -18.278 47.234 1.00 50.81 90 PHE A CA 1
ATOM 706 C C . PHE A 1 90 ? -20.690 -19.582 47.082 1.00 50.81 90 PHE A C 1
ATOM 708 O O . PHE A 1 90 ? -21.748 -19.729 47.686 1.00 50.81 90 PHE A O 1
ATOM 715 N N . GLY A 1 91 ? -20.180 -20.515 46.277 1.00 45.69 91 GLY A N 1
ATOM 716 C CA . GLY A 1 91 ? -20.624 -21.910 46.262 1.00 45.69 91 GLY A CA 1
ATOM 717 C C . GLY A 1 91 ? -21.475 -22.326 45.060 1.00 45.69 91 GLY A C 1
ATOM 718 O O . GLY A 1 91 ? -22.435 -21.663 44.693 1.00 45.69 91 GLY A O 1
ATOM 719 N N . GLY A 1 92 ? -21.144 -23.490 44.493 1.00 40.69 92 GLY A N 1
ATOM 720 C CA . GLY A 1 92 ? -22.068 -24.232 43.633 1.00 40.69 92 GLY A CA 1
ATOM 721 C C . GLY A 1 92 ? -21.452 -24.793 42.360 1.00 40.69 92 GLY A C 1
ATOM 722 O O . GLY A 1 92 ? -21.690 -24.297 41.268 1.00 40.69 92 GLY A O 1
ATOM 723 N N . ARG A 1 93 ? -20.701 -25.885 42.497 1.00 55.25 93 ARG A N 1
ATOM 724 C CA . ARG A 1 93 ? -20.431 -26.829 41.407 1.00 55.25 93 ARG A CA 1
ATOM 725 C C . ARG A 1 93 ? -21.760 -27.466 40.983 1.00 55.25 93 ARG A C 1
ATOM 727 O O . ARG A 1 93 ? -22.372 -28.146 41.799 1.00 55.25 93 ARG A O 1
ATOM 734 N N . ALA A 1 94 ? -22.167 -27.312 39.726 1.00 39.31 94 ALA A N 1
ATOM 735 C CA . ALA A 1 94 ? -23.212 -28.138 39.126 1.00 39.31 94 ALA A CA 1
ATOM 736 C C . ALA A 1 94 ? -22.857 -28.460 37.669 1.00 39.31 94 ALA A C 1
ATOM 738 O O . ALA A 1 94 ? -22.720 -27.577 36.828 1.00 39.31 94 ALA A O 1
ATOM 739 N N . ASN A 1 95 ? -22.659 -29.755 37.423 1.00 45.28 95 ASN A N 1
ATOM 740 C CA . ASN A 1 95 ? -22.556 -30.363 36.104 1.00 45.28 95 ASN A CA 1
ATOM 741 C C . ASN A 1 95 ? -23.930 -30.354 35.421 1.00 45.28 95 ASN A C 1
ATOM 743 O O . ASN A 1 95 ? -24.930 -30.645 36.075 1.00 45.28 95 ASN A O 1
ATOM 747 N N . GLY A 1 96 ? -23.960 -30.146 34.107 1.00 38.75 96 GLY A N 1
ATOM 748 C CA . GLY A 1 96 ? -25.121 -30.446 33.272 1.00 38.75 96 GLY A CA 1
ATOM 749 C C . GLY A 1 96 ? -24.894 -30.008 31.821 1.00 38.75 96 GLY A C 1
ATOM 750 O O . GLY A 1 96 ? -24.492 -28.863 31.619 1.00 38.75 96 GLY A O 1
ATOM 751 N N . PRO A 1 97 ? -25.092 -30.884 30.818 1.00 57.50 97 PRO A N 1
ATOM 752 C CA . PRO A 1 97 ? -24.918 -30.531 29.415 1.00 57.50 97 PRO A CA 1
ATOM 753 C C . PRO A 1 97 ? -26.176 -29.814 28.913 1.00 57.50 97 PRO A C 1
ATOM 755 O O . PRO A 1 97 ? -27.263 -30.385 28.943 1.00 57.50 97 PRO A O 1
ATOM 758 N N . ALA A 1 98 ? -26.027 -28.569 28.462 1.00 39.69 98 ALA A N 1
ATOM 759 C CA . ALA A 1 98 ? -27.093 -27.830 27.798 1.00 39.69 98 ALA A CA 1
ATOM 760 C C . ALA A 1 98 ? -26.648 -27.445 26.382 1.00 39.69 98 ALA A C 1
ATOM 762 O O . ALA A 1 98 ? -25.704 -26.688 26.167 1.00 39.69 98 ALA A O 1
ATOM 763 N N . GLU A 1 99 ? -27.346 -28.086 25.458 1.00 39.00 99 GLU A N 1
ATOM 764 C CA . GLU A 1 99 ? -27.531 -27.855 24.031 1.00 39.00 99 GLU A CA 1
ATOM 765 C C . GLU A 1 99 ? -27.634 -26.359 23.649 1.00 39.00 99 GLU A C 1
ATOM 767 O O . GLU A 1 99 ? -28.146 -25.561 24.440 1.00 39.00 99 GLU A O 1
ATOM 772 N N . PRO A 1 100 ? -27.165 -25.938 22.456 1.00 43.53 100 PRO A N 1
ATOM 773 C CA . PRO A 1 100 ? -27.220 -24.543 22.049 1.00 43.53 100 PRO A CA 1
ATOM 774 C C . PRO A 1 100 ? -28.627 -24.187 21.559 1.00 43.53 100 PRO A C 1
ATOM 776 O O . PRO A 1 100 ? -28.959 -24.366 20.392 1.00 43.53 100 PRO A O 1
ATOM 779 N N . THR A 1 101 ? -29.450 -23.652 22.458 1.00 38.12 101 THR A N 1
ATOM 780 C CA . THR A 1 101 ? -30.652 -22.900 22.087 1.00 38.12 101 THR A CA 1
ATOM 781 C C . THR A 1 101 ? -30.263 -21.497 21.635 1.00 38.12 101 THR A C 1
ATOM 783 O O . THR A 1 101 ? -29.618 -20.748 22.374 1.00 38.12 101 THR A O 1
ATOM 786 N N . GLU A 1 102 ? -30.681 -21.157 20.420 1.00 59.91 102 GLU A N 1
ATOM 787 C CA . GLU A 1 102 ? -30.674 -19.819 19.839 1.00 59.91 102 GLU A CA 1
ATOM 788 C C . GLU A 1 102 ? -31.394 -18.835 20.777 1.00 59.91 102 GLU A C 1
ATOM 790 O O . GLU A 1 102 ? -32.557 -19.031 21.130 1.00 59.91 102 GLU A O 1
ATOM 795 N N . VAL A 1 103 ? -30.695 -17.782 21.211 1.00 46.59 103 VAL A N 1
ATOM 796 C CA . VAL A 1 103 ? -31.287 -16.665 21.958 1.00 46.59 103 VAL A CA 1
ATOM 797 C C . VAL A 1 103 ? -31.048 -15.385 21.172 1.00 46.59 103 VAL A C 1
ATOM 799 O O . VAL A 1 103 ? -29.948 -14.830 21.154 1.00 46.59 103 VAL A O 1
ATOM 802 N N . ASP A 1 104 ? -32.119 -14.943 20.524 1.00 54.06 104 ASP A N 1
ATOM 803 C CA . ASP A 1 104 ? -32.291 -13.607 19.974 1.00 54.06 104 ASP A CA 1
ATOM 804 C C . ASP A 1 104 ? -32.222 -12.514 21.059 1.00 54.06 104 ASP A C 1
ATOM 806 O O . ASP A 1 104 ? -32.604 -12.712 22.212 1.00 54.06 104 ASP A O 1
ATOM 810 N N . ASN A 1 105 ? -31.861 -11.309 20.604 1.00 53.34 105 ASN A N 1
ATOM 811 C CA . ASN A 1 105 ? -32.053 -9.992 21.231 1.00 53.34 105 ASN A CA 1
ATOM 812 C C . ASN A 1 105 ? -31.032 -9.465 22.258 1.00 53.34 105 ASN A C 1
ATOM 814 O O . ASN A 1 105 ? -31.285 -9.379 23.459 1.00 53.34 105 ASN A O 1
ATOM 818 N N . LYS A 1 106 ? -29.993 -8.813 21.720 1.00 39.50 106 LYS A N 1
ATOM 819 C CA . LYS A 1 106 ? -29.823 -7.353 21.880 1.00 39.50 106 LYS A CA 1
ATOM 820 C C . LYS A 1 106 ? -28.881 -6.834 20.792 1.00 39.50 106 LYS A C 1
ATOM 822 O O . LYS A 1 106 ? -27.676 -7.050 20.860 1.00 39.50 106 LYS A O 1
ATOM 827 N N . THR A 1 107 ? -29.432 -6.141 19.796 1.00 46.28 107 THR A N 1
ATOM 828 C CA . THR A 1 107 ? -28.678 -5.416 18.763 1.00 46.28 107 THR A CA 1
ATOM 829 C C . THR A 1 107 ? -27.884 -4.278 19.407 1.00 46.28 107 THR A C 1
ATOM 831 O O . THR A 1 107 ? -28.298 -3.121 19.405 1.00 46.28 107 THR A O 1
ATOM 834 N N . SER A 1 108 ? -26.719 -4.590 19.974 1.00 44.03 108 SER A N 1
ATOM 835 C CA . SER A 1 108 ? -25.590 -3.680 19.866 1.00 44.03 108 SER A CA 1
ATOM 836 C C . SER A 1 108 ? -25.198 -3.718 18.395 1.00 44.03 108 SER A C 1
ATOM 838 O O . SER A 1 108 ? -24.911 -4.785 17.854 1.00 44.03 108 SER A O 1
ATOM 840 N N . ALA A 1 109 ? -25.292 -2.580 17.704 1.00 43.31 109 ALA A N 1
ATOM 841 C CA . ALA A 1 109 ? -24.831 -2.492 16.325 1.00 43.31 109 ALA A CA 1
ATOM 842 C C . ALA A 1 109 ? -23.431 -3.132 16.262 1.00 43.31 109 ALA A C 1
ATOM 844 O O . ALA A 1 109 ? -22.564 -2.711 17.038 1.00 43.31 109 ALA A O 1
ATOM 845 N N . PRO A 1 110 ? -23.209 -4.178 15.440 1.00 55.03 110 PRO A N 1
ATOM 846 C CA . PRO A 1 110 ? -21.912 -4.825 15.382 1.00 55.03 110 PRO A CA 1
ATOM 847 C C . PRO A 1 110 ? -20.899 -3.741 15.042 1.00 55.03 110 PRO A C 1
ATOM 849 O O . PRO A 1 110 ? -21.042 -3.061 14.024 1.00 55.03 110 PRO A O 1
ATOM 852 N N . LEU A 1 111 ? -19.932 -3.526 15.942 1.00 59.81 111 LEU A N 1
ATOM 853 C CA . LEU A 1 111 ? -18.850 -2.575 15.721 1.00 59.81 111 LEU A CA 1
ATOM 854 C C . LEU A 1 111 ? -18.267 -2.896 14.344 1.00 59.81 111 LEU A C 1
ATOM 856 O O . LEU A 1 111 ? -17.712 -3.981 14.148 1.00 59.81 111 LEU A O 1
ATOM 860 N N . LYS A 1 112 ? -18.471 -1.996 13.377 1.00 72.56 112 LYS A N 1
ATOM 861 C CA . LYS A 1 112 ? -17.979 -2.197 12.018 1.00 72.56 112 LYS A CA 1
ATOM 862 C C . LYS A 1 112 ? -16.463 -2.256 12.109 1.00 72.56 112 LYS A C 1
ATOM 864 O O . LYS A 1 112 ? -15.837 -1.309 12.580 1.00 72.56 112 LYS A O 1
ATOM 869 N N . GLN A 1 113 ? -15.890 -3.391 11.716 1.00 77.50 113 GLN A N 1
ATOM 870 C CA . GLN A 1 113 ? -14.446 -3.493 11.587 1.00 77.50 113 GLN A CA 1
ATOM 871 C C . GLN A 1 113 ? -13.992 -2.445 10.565 1.00 77.50 113 GLN A C 1
ATOM 873 O O . GLN A 1 113 ? -14.619 -2.342 9.503 1.00 77.50 113 GLN A O 1
ATOM 878 N N . PRO A 1 114 ? -12.950 -1.659 10.879 1.00 80.75 114 PRO A N 1
ATOM 879 C CA . PRO A 1 114 ? -12.403 -0.723 9.914 1.00 80.75 114 PRO A CA 1
ATOM 880 C C . PRO A 1 114 ? -11.953 -1.513 8.684 1.00 80.75 114 PRO A C 1
ATOM 882 O O . PRO A 1 114 ? -11.320 -2.566 8.804 1.00 80.75 114 PRO A O 1
ATOM 885 N N . GLN A 1 115 ? -12.338 -1.045 7.500 1.00 81.19 115 GLN A N 1
ATOM 886 C CA . GLN A 1 115 ? -11.961 -1.694 6.249 1.00 81.19 115 GLN A CA 1
ATOM 887 C C . GLN A 1 115 ? -10.562 -1.243 5.855 1.00 81.19 115 GLN A C 1
ATOM 889 O O . GLN A 1 115 ? -10.250 -0.055 5.910 1.00 81.19 115 GLN A O 1
ATOM 894 N N . GLN A 1 116 ? -9.719 -2.195 5.458 1.00 82.75 116 GLN A N 1
ATOM 895 C CA . GLN A 1 116 ? -8.376 -1.871 5.002 1.00 82.75 116 GLN A CA 1
ATOM 896 C C . GLN A 1 116 ? -8.462 -1.000 3.737 1.00 82.75 116 GLN A C 1
ATOM 898 O O . GLN A 1 116 ? -9.222 -1.341 2.823 1.00 82.75 116 GLN A O 1
ATOM 903 N N . PRO A 1 117 ? -7.697 0.102 3.657 1.00 83.69 117 PRO A N 1
ATOM 904 C CA . PRO A 1 117 ? -7.666 0.917 2.455 1.00 83.69 117 PRO A CA 1
ATOM 905 C C . PRO A 1 117 ? -7.181 0.090 1.262 1.00 83.69 117 PRO A C 1
ATOM 907 O O . PRO A 1 117 ? -6.325 -0.792 1.391 1.00 83.69 117 PRO A O 1
ATOM 910 N N . LYS A 1 118 ? -7.748 0.373 0.089 1.00 83.56 118 LYS A N 1
ATOM 911 C CA . LYS A 1 118 ? -7.372 -0.303 -1.155 1.00 83.56 118 LYS A CA 1
ATOM 912 C C . LYS A 1 118 ? -5.937 0.067 -1.517 1.00 83.56 118 LYS A C 1
ATOM 914 O O . LYS A 1 118 ? -5.555 1.229 -1.413 1.00 83.56 118 LYS A O 1
ATOM 919 N N . LYS A 1 119 ? -5.154 -0.928 -1.938 1.00 83.75 119 LYS A N 1
ATOM 920 C CA . LYS A 1 119 ? -3.784 -0.708 -2.414 1.00 83.75 119 LYS A CA 1
ATOM 921 C C . LYS A 1 119 ? -3.807 0.212 -3.650 1.00 83.75 119 LYS A C 1
ATOM 923 O O . LYS A 1 119 ? -4.752 0.105 -4.437 1.00 83.75 119 LYS A O 1
ATOM 928 N N . PRO A 1 120 ? -2.787 1.066 -3.843 1.00 84.81 120 PRO A N 1
ATOM 929 C CA . PRO A 1 120 ? -2.671 1.887 -5.044 1.00 84.81 120 PRO A CA 1
ATOM 930 C C . PRO A 1 120 ? -2.598 1.043 -6.319 1.00 84.81 120 PRO A C 1
ATOM 932 O O . PRO A 1 120 ? -2.084 -0.079 -6.298 1.00 84.81 120 PRO A O 1
ATOM 935 N N . SER A 1 121 ? -3.067 1.600 -7.437 1.00 85.50 121 SER A N 1
ATOM 936 C CA . SER A 1 121 ? -3.187 0.886 -8.717 1.00 85.50 121 SER A CA 1
ATOM 937 C C . SER A 1 121 ? -1.844 0.361 -9.249 1.00 85.50 121 SER A C 1
ATOM 939 O O . SER A 1 121 ? -1.769 -0.725 -9.826 1.00 85.50 121 SER A O 1
ATOM 941 N N . PHE A 1 122 ? -0.762 1.089 -8.975 1.00 84.81 122 PHE A N 1
ATOM 942 C CA . PHE A 1 122 ? 0.602 0.745 -9.372 1.00 84.81 122 PHE A CA 1
ATOM 943 C C . PHE A 1 122 ? 1.225 -0.409 -8.567 1.00 84.81 122 PHE A C 1
ATOM 945 O O . PHE A 1 122 ? 2.287 -0.907 -8.942 1.00 84.81 122 PHE A O 1
ATOM 952 N N . CYS A 1 123 ? 0.588 -0.855 -7.477 1.00 82.06 123 CYS A N 1
ATOM 953 C CA . CYS A 1 123 ? 1.045 -1.978 -6.660 1.00 82.06 123 CYS A CA 1
ATOM 954 C C . CYS A 1 123 ? 0.076 -3.166 -6.754 1.00 82.06 123 CYS A C 1
ATOM 956 O O . CYS A 1 123 ? -0.781 -3.370 -5.890 1.00 82.06 123 CYS A O 1
ATOM 958 N N . SER A 1 124 ? 0.219 -3.961 -7.817 1.00 77.19 124 SER A N 1
ATOM 959 C CA . SER A 1 124 ? -0.632 -5.129 -8.072 1.00 77.19 124 SER A CA 1
ATOM 960 C C . SER A 1 124 ? 0.031 -6.447 -7.671 1.00 77.19 124 SER A C 1
ATOM 962 O O . SER A 1 124 ? 1.249 -6.596 -7.745 1.00 77.19 124 SER A O 1
ATOM 964 N N . GLU A 1 125 ? -0.789 -7.442 -7.321 1.00 72.94 125 GLU A N 1
ATOM 965 C CA . GLU A 1 125 ? -0.318 -8.791 -6.970 1.00 72.94 125 GLU A CA 1
ATOM 966 C C . GLU A 1 125 ? 0.431 -9.462 -8.125 1.00 72.94 125 GLU A C 1
ATOM 968 O O . GLU A 1 125 ? 1.423 -10.157 -7.909 1.00 72.94 125 GLU A O 1
ATOM 973 N N . LYS A 1 126 ? 0.015 -9.191 -9.368 1.00 71.69 126 LYS A N 1
ATOM 974 C CA . LYS A 1 126 ? 0.718 -9.663 -10.565 1.00 71.69 126 LYS A CA 1
ATOM 975 C C . LYS A 1 126 ? 2.132 -9.085 -10.643 1.00 71.69 126 LYS A C 1
ATOM 977 O O . LYS A 1 126 ? 3.062 -9.815 -10.961 1.00 71.69 126 LYS A O 1
ATOM 982 N N . ALA A 1 127 ? 2.293 -7.798 -10.336 1.00 70.69 127 ALA A N 1
ATOM 983 C CA . ALA A 1 127 ? 3.599 -7.150 -10.357 1.00 70.69 127 ALA A CA 1
ATOM 984 C C . ALA A 1 127 ? 4.492 -7.611 -9.197 1.00 70.69 127 ALA A C 1
ATOM 986 O O . ALA A 1 127 ? 5.704 -7.701 -9.365 1.00 70.69 127 ALA A O 1
ATOM 987 N N . THR A 1 128 ? 3.915 -7.933 -8.036 1.00 73.94 128 THR A N 1
ATOM 988 C CA . THR A 1 128 ? 4.672 -8.422 -6.875 1.00 73.94 128 THR A CA 1
ATOM 989 C C . THR A 1 128 ? 4.963 -9.919 -6.935 1.00 73.94 128 THR A C 1
ATOM 991 O O . THR A 1 128 ? 5.839 -10.379 -6.222 1.00 73.94 128 THR A O 1
ATOM 994 N N . THR A 1 129 ? 4.287 -10.715 -7.763 1.00 76.06 129 THR A N 1
ATOM 995 C CA . THR A 1 129 ? 4.535 -12.166 -7.800 1.00 76.06 129 THR A CA 1
ATOM 996 C C . THR A 1 129 ? 5.935 -12.466 -8.347 1.00 76.06 129 THR A C 1
ATOM 998 O O . THR A 1 129 ? 6.238 -12.152 -9.497 1.00 76.06 129 THR A O 1
ATOM 1001 N N . GLN A 1 130 ? 6.777 -13.087 -7.516 1.00 75.81 130 GLN A N 1
ATOM 1002 C CA . GLN A 1 130 ? 8.119 -13.540 -7.874 1.00 75.81 130 GLN A CA 1
ATOM 1003 C C . GLN A 1 130 ? 8.210 -15.057 -7.721 1.00 75.81 130 GLN A C 1
ATOM 1005 O O . GLN A 1 130 ? 7.895 -15.606 -6.665 1.00 75.81 130 GLN A O 1
ATOM 1010 N N . TYR A 1 131 ? 8.686 -15.726 -8.763 1.00 78.31 131 TYR A N 1
ATOM 1011 C CA . TYR A 1 131 ? 9.070 -17.130 -8.712 1.00 78.31 131 TYR A CA 1
ATOM 1012 C C . TYR A 1 131 ? 10.577 -17.202 -8.525 1.00 78.31 131 TYR A C 1
ATOM 1014 O O . TYR A 1 131 ? 11.329 -16.778 -9.400 1.00 78.31 131 TYR A O 1
ATOM 1022 N N . VAL A 1 132 ? 11.019 -17.701 -7.375 1.00 77.75 132 VAL A N 1
ATOM 1023 C CA . VAL A 1 132 ? 12.442 -17.852 -7.063 1.00 77.75 132 VAL A CA 1
ATOM 1024 C C . VAL A 1 132 ? 12.861 -19.285 -7.367 1.00 77.75 132 VAL A C 1
ATOM 1026 O O . VAL A 1 132 ? 12.277 -20.237 -6.854 1.00 77.75 132 VAL A O 1
ATOM 1029 N N . PHE A 1 133 ? 13.880 -19.420 -8.203 1.00 79.06 133 PHE A N 1
ATOM 1030 C CA . PHE A 1 133 ? 14.569 -20.660 -8.525 1.00 79.06 133 PHE A CA 1
ATOM 1031 C C . PHE A 1 133 ? 16.019 -20.564 -8.039 1.00 79.06 133 PHE A C 1
ATOM 1033 O O . PHE A 1 133 ? 16.486 -19.500 -7.628 1.00 79.06 133 PHE A O 1
ATOM 1040 N N . ASP A 1 134 ? 16.741 -21.681 -8.075 1.00 78.31 134 ASP A N 1
ATOM 1041 C CA . ASP A 1 134 ? 18.106 -21.771 -7.556 1.00 78.31 134 ASP A CA 1
ATOM 1042 C C . ASP A 1 134 ? 19.071 -20.891 -8.386 1.00 78.31 134 ASP A C 1
ATOM 1044 O O . ASP A 1 134 ? 19.581 -21.294 -9.432 1.00 78.31 134 ASP A O 1
ATOM 1048 N N . GLY A 1 135 ? 19.254 -19.637 -7.953 1.00 76.69 135 GLY A N 1
ATOM 1049 C CA . GLY A 1 135 ? 20.099 -18.622 -8.595 1.00 76.69 135 GLY A CA 1
ATOM 1050 C C . GLY A 1 135 ? 19.390 -17.621 -9.521 1.00 76.69 135 GLY A C 1
ATOM 1051 O O . GLY A 1 135 ? 20.029 -16.661 -9.961 1.00 76.69 135 GLY A O 1
ATOM 1052 N N . CYS A 1 136 ? 18.091 -17.777 -9.796 1.00 78.69 136 CYS A N 1
ATOM 1053 C CA . CYS A 1 136 ? 17.332 -16.827 -10.614 1.00 78.69 136 CYS A CA 1
ATOM 1054 C C . CYS A 1 136 ? 15.932 -16.550 -10.058 1.00 78.69 136 CYS A C 1
ATOM 1056 O O . CYS A 1 136 ? 15.348 -17.363 -9.351 1.00 78.69 136 CYS A O 1
ATOM 1058 N N . SER A 1 137 ? 15.381 -15.380 -10.364 1.00 79.50 137 SER A N 1
ATOM 1059 C CA . SER A 1 137 ? 14.019 -15.017 -9.999 1.00 79.50 137 SER A CA 1
ATOM 1060 C C . SER A 1 137 ? 13.269 -14.462 -11.198 1.00 79.50 137 SER A C 1
ATOM 1062 O O . SER A 1 137 ? 13.826 -13.724 -12.003 1.00 79.50 137 SER A O 1
ATOM 1064 N N . VAL A 1 138 ? 12.008 -14.848 -11.342 1.00 79.38 138 VAL A N 1
ATOM 1065 C CA . VAL A 1 138 ? 11.140 -14.409 -12.435 1.00 79.38 138 VAL A CA 1
ATOM 1066 C C . VAL A 1 138 ? 10.031 -13.557 -11.843 1.00 79.38 138 VAL A C 1
ATOM 1068 O O . VAL A 1 138 ? 9.350 -13.999 -10.919 1.00 79.38 138 VAL A O 1
ATOM 1071 N N . GLN A 1 139 ? 9.854 -12.345 -12.359 1.00 76.62 139 GLN 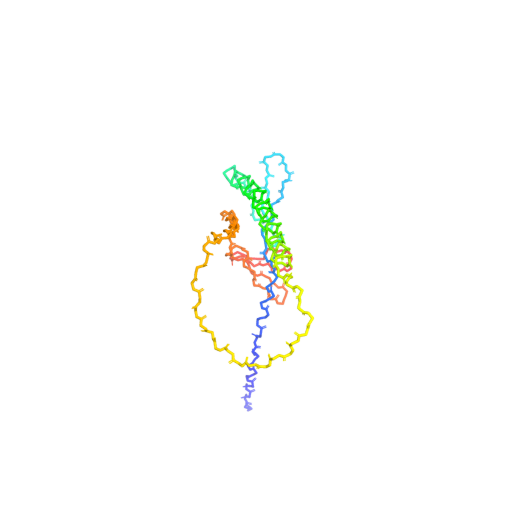A N 1
ATOM 1072 C CA . GLN A 1 139 ? 8.836 -11.402 -11.907 1.00 76.62 139 GLN A CA 1
ATOM 1073 C C . GLN A 1 139 ? 8.161 -10.758 -13.119 1.00 76.62 139 GLN A C 1
ATOM 1075 O O . GLN A 1 139 ? 8.781 -10.001 -13.867 1.00 76.62 139 GLN A O 1
ATOM 1080 N N . GLY A 1 140 ? 6.872 -11.051 -13.307 1.00 78.69 140 GLY A N 1
ATOM 1081 C CA . GLY A 1 140 ? 6.177 -10.709 -14.548 1.00 78.69 140 GLY A CA 1
ATOM 1082 C C . GLY A 1 140 ? 6.859 -11.373 -15.747 1.00 78.69 140 GLY A C 1
ATOM 1083 O O . GLY A 1 140 ? 7.049 -12.587 -15.735 1.00 78.69 140 GLY A O 1
ATOM 1084 N N . ASP A 1 141 ? 7.255 -10.565 -16.730 1.00 80.38 141 ASP A N 1
ATOM 1085 C CA . ASP A 1 141 ? 7.986 -11.007 -17.929 1.00 80.38 141 ASP A CA 1
ATOM 1086 C C . ASP A 1 141 ? 9.518 -10.906 -17.756 1.00 80.38 141 ASP A C 1
ATOM 1088 O O . ASP A 1 141 ? 10.289 -11.316 -18.613 1.00 80.38 141 ASP A O 1
ATOM 1092 N N . ASN A 1 142 ? 9.992 -10.386 -16.618 1.00 78.88 142 ASN A N 1
ATOM 1093 C CA . ASN A 1 142 ? 11.414 -10.164 -16.379 1.00 78.88 142 ASN A CA 1
ATOM 1094 C C . ASN A 1 142 ? 12.064 -11.350 -15.661 1.00 78.88 142 ASN A C 1
ATOM 1096 O O . ASN A 1 142 ? 11.559 -11.832 -14.642 1.00 78.88 142 ASN A O 1
ATOM 1100 N N . VAL A 1 143 ? 13.239 -11.764 -16.141 1.00 82.56 143 VAL A N 1
ATOM 1101 C CA . VAL A 1 143 ? 14.089 -12.771 -15.491 1.00 82.56 143 VAL A CA 1
ATOM 1102 C C . VAL A 1 143 ? 15.319 -12.095 -14.895 1.00 82.56 143 VAL A C 1
ATOM 1104 O O . VAL A 1 143 ? 16.073 -11.421 -15.597 1.00 82.56 143 VAL A O 1
ATOM 1107 N N . TYR A 1 144 ? 15.560 -12.323 -13.611 1.00 77.94 144 TYR A N 1
ATOM 1108 C CA . TYR A 1 144 ? 16.698 -11.810 -12.858 1.00 77.94 144 TYR A CA 1
ATOM 1109 C C . TYR A 1 144 ? 17.623 -12.957 -12.452 1.00 77.94 144 TYR A C 1
ATOM 1111 O O . TYR A 1 144 ? 17.165 -13.959 -11.912 1.00 77.94 144 TYR A O 1
ATOM 1119 N N . ILE A 1 145 ? 18.928 -12.813 -12.670 1.00 83.19 145 ILE A N 1
ATOM 1120 C CA . ILE A 1 145 ? 19.954 -13.735 -12.157 1.00 83.19 145 ILE A CA 1
ATOM 1121 C C . ILE A 1 145 ? 20.760 -12.963 -11.112 1.00 83.19 145 ILE A C 1
ATOM 11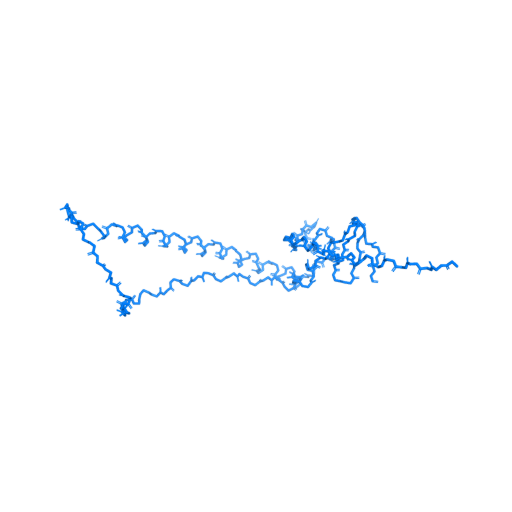23 O O . ILE A 1 145 ? 21.342 -11.913 -11.405 1.00 83.19 145 ILE A O 1
ATOM 1127 N N . GLY A 1 146 ? 20.744 -13.436 -9.865 1.00 76.62 146 GLY A N 1
ATOM 1128 C CA . GLY A 1 146 ? 21.171 -12.622 -8.723 1.00 76.62 146 GLY A CA 1
ATOM 1129 C C . GLY A 1 146 ? 20.346 -11.330 -8.617 1.00 76.62 146 GLY A C 1
ATOM 1130 O O . GLY A 1 146 ? 19.126 -11.387 -8.493 1.00 76.62 146 GLY A O 1
ATOM 1131 N N . ASN A 1 147 ? 21.003 -10.166 -8.702 1.00 70.31 147 ASN A N 1
ATOM 1132 C CA . ASN A 1 147 ? 20.363 -8.841 -8.638 1.00 70.31 147 ASN A CA 1
ATOM 1133 C C . ASN A 1 147 ? 20.215 -8.154 -10.010 1.00 70.31 147 ASN A C 1
ATOM 1135 O O . ASN A 1 147 ? 19.757 -7.013 -10.068 1.00 70.31 147 ASN A O 1
ATOM 1139 N N . ASN A 1 148 ? 20.610 -8.811 -11.105 1.00 76.50 148 ASN A N 1
ATOM 1140 C CA . ASN A 1 148 ? 20.663 -8.201 -12.434 1.00 76.50 148 ASN A CA 1
ATOM 1141 C C . ASN A 1 148 ? 19.559 -8.738 -13.348 1.00 76.50 148 ASN A C 1
ATOM 1143 O O . ASN A 1 148 ? 19.325 -9.947 -13.406 1.00 76.50 148 ASN A O 1
ATOM 1147 N N . LEU A 1 149 ? 18.922 -7.839 -14.104 1.00 77.00 149 LEU A N 1
ATOM 1148 C CA . LEU A 1 149 ? 17.995 -8.207 -15.173 1.00 77.00 149 LEU A CA 1
ATOM 1149 C C . LEU A 1 149 ? 18.771 -8.932 -16.278 1.00 77.00 149 LEU A C 1
ATOM 1151 O O . LEU A 1 149 ? 19.754 -8.406 -16.795 1.00 77.00 149 LEU A O 1
ATOM 1155 N N . SER A 1 150 ? 18.337 -10.143 -16.608 1.00 75.62 150 SER A N 1
ATOM 1156 C CA . SER A 1 150 ? 18.989 -11.009 -17.595 1.00 75.62 150 SER A CA 1
ATOM 1157 C C . SER A 1 150 ? 18.187 -11.134 -18.891 1.00 75.62 150 SER A C 1
ATOM 1159 O O . SER A 1 150 ? 18.792 -11.288 -19.948 1.00 75.62 150 SER A O 1
ATOM 1161 N N . ALA A 1 151 ? 16.853 -11.049 -18.831 1.00 73.44 151 ALA A N 1
ATOM 1162 C CA . ALA A 1 151 ? 15.978 -11.102 -20.006 1.00 73.44 151 ALA A CA 1
ATOM 1163 C C . ALA A 1 151 ? 14.608 -10.445 -19.742 1.00 73.44 151 ALA A C 1
ATOM 1165 O O . ALA A 1 151 ? 14.195 -10.339 -18.582 1.00 73.44 151 ALA A O 1
ATOM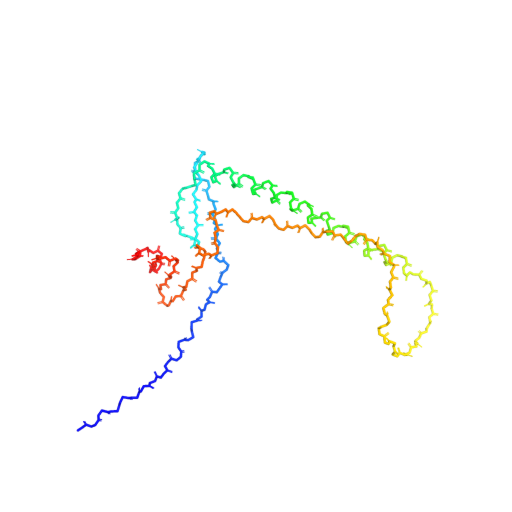 1166 N N . ASN A 1 152 ? 13.941 -10.035 -20.829 1.00 65.44 152 ASN A N 1
ATOM 1167 C CA . ASN A 1 152 ? 12.558 -9.547 -20.909 1.00 65.44 152 ASN A CA 1
ATOM 1168 C C . ASN A 1 152 ? 11.789 -10.383 -21.939 1.00 65.44 152 ASN A C 1
ATOM 1170 O O . ASN A 1 152 ? 12.436 -10.772 -22.943 1.00 65.44 152 ASN A O 1
#